Protein AF-A0A285T1N6-F1 (afdb_monomer_lite)

Organism: NCBI:txid1123011

Secondary structure (DSSP, 8-state):
--HHHHHHHHHHHHHHHHHHHHT-TTS-HHHHHHHHHHHHHHHHHHHHHHHHHHH---HHHHHHHHHHHHHHHHHHHHHHHHHHHHHHTT-

pLDDT: mean 96.04, std 4.29, range [63.5, 98.62]

Radius of gyration: 15.13 Å; chains: 1; bounding box: 35×24×42 Å

Sequence (91 aa):
MTKLEELHSKMVQVHDKAQSLFEMDNVPSMLKNEYRNKVSQYDNMFDSIETMKGLTSKEDTLENLINQQIEILNVRIKWELDWAKRVIERL

Foldseek 3Di:
DDLLVVLVVLLVVLVVLLVVLLPDPPQDPVLNVVVVVLVVVLVVQLVVLVVVCVVDPDPVSNVVSSVSSSVSSVVSSVVSVVSSVVRVVVD

Structure (mmCIF, N/CA/C/O backbone):
data_AF-A0A285T1N6-F1
#
_entry.id   AF-A0A285T1N6-F1
#
loop_
_atom_site.group_PDB
_atom_site.id
_atom_site.type_symbol
_atom_site.label_atom_id
_atom_site.label_alt_id
_atom_site.label_comp_id
_atom_site.label_asym_id
_atom_site.label_entity_id
_atom_site.label_seq_id
_atom_site.pdbx_PDB_ins_code
_atom_site.Cartn_x
_atom_site.Cartn_y
_atom_site.Cartn_z
_atom_site.occupancy
_atom_site.B_iso_or_equiv
_atom_site.auth_seq_id
_atom_site.auth_comp_id
_atom_site.auth_asym_id
_atom_site.auth_atom_id
_atom_site.pdbx_PDB_model_num
ATOM 1 N N . MET A 1 1 ? -13.528 14.874 5.375 1.00 63.50 1 MET A N 1
ATOM 2 C CA . MET A 1 1 ? -12.501 13.965 4.846 1.00 63.50 1 MET A CA 1
ATOM 3 C C . MET A 1 1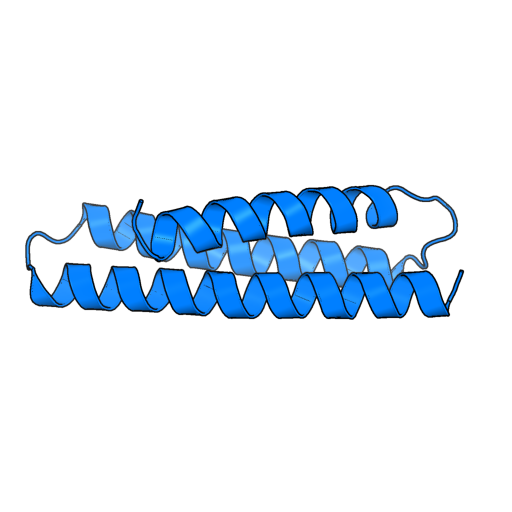 ? -11.552 13.656 5.989 1.00 63.50 1 MET A C 1
ATOM 5 O O . MET A 1 1 ? -11.066 14.589 6.618 1.00 63.50 1 MET A O 1
ATOM 9 N N . THR A 1 2 ? -11.424 12.389 6.366 1.00 91.38 2 THR A N 1
ATOM 10 C CA . THR A 1 2 ? -10.565 11.942 7.471 1.00 91.38 2 THR A CA 1
ATOM 11 C C . THR A 1 2 ? -9.134 11.721 6.977 1.00 91.38 2 THR A C 1
ATOM 13 O O . THR A 1 2 ? -8.910 11.474 5.794 1.00 91.38 2 THR A O 1
ATOM 16 N N . LYS A 1 3 ? -8.151 11.734 7.885 1.00 93.38 3 LYS A N 1
ATOM 17 C CA . LYS A 1 3 ? -6.749 11.415 7.553 1.00 93.38 3 LYS A CA 1
ATOM 18 C C . LYS A 1 3 ? -6.601 10.049 6.866 1.00 93.38 3 LYS A C 1
ATOM 20 O O . LYS A 1 3 ? -5.748 9.889 5.995 1.00 93.38 3 LYS A O 1
ATOM 25 N N . LEU A 1 4 ? -7.417 9.066 7.257 1.00 94.44 4 LEU A N 1
ATOM 26 C CA . LEU A 1 4 ? -7.419 7.736 6.649 1.00 94.44 4 LEU A CA 1
ATOM 27 C C . LEU A 1 4 ? -7.881 7.792 5.184 1.00 94.44 4 LEU A C 1
ATOM 29 O O . LEU A 1 4 ? -7.222 7.217 4.323 1.00 94.44 4 LEU A O 1
ATOM 33 N N . GLU A 1 5 ? -8.955 8.530 4.888 1.00 95.44 5 GLU A N 1
ATOM 34 C CA . GLU A 1 5 ? -9.464 8.718 3.519 1.00 95.44 5 GLU A CA 1
ATOM 35 C C . GLU A 1 5 ? -8.447 9.440 2.622 1.00 95.44 5 GLU A C 1
ATOM 37 O O . GLU A 1 5 ? -8.215 9.026 1.484 1.00 95.44 5 GLU A O 1
ATOM 42 N N . GLU A 1 6 ? -7.795 10.485 3.141 1.00 96.56 6 GLU A N 1
ATOM 43 C CA . GLU A 1 6 ? -6.748 11.221 2.419 1.00 96.56 6 GLU A CA 1
ATOM 44 C C . GLU A 1 6 ? -5.558 10.319 2.078 1.00 96.56 6 GLU A C 1
ATOM 46 O O . GLU A 1 6 ? -5.070 10.316 0.944 1.00 96.56 6 GLU A O 1
ATOM 51 N N . LEU A 1 7 ? -5.102 9.519 3.047 1.00 96.88 7 LEU A N 1
ATOM 52 C CA . LEU A 1 7 ? -4.009 8.574 2.837 1.00 96.88 7 LEU A CA 1
ATOM 53 C C . LEU A 1 7 ? -4.397 7.452 1.884 1.00 96.88 7 LEU A C 1
ATOM 55 O O . LEU A 1 7 ? -3.574 7.069 1.060 1.00 96.88 7 LEU A O 1
ATOM 59 N N . HIS A 1 8 ? -5.629 6.954 1.949 1.00 96.50 8 HIS A N 1
ATOM 60 C CA . HIS A 1 8 ? -6.098 5.927 1.029 1.00 96.50 8 HIS A CA 1
ATOM 61 C C . HIS A 1 8 ? -6.134 6.458 -0.409 1.00 96.50 8 HIS A C 1
ATOM 63 O O . HIS A 1 8 ? -5.581 5.834 -1.310 1.00 96.50 8 HIS A O 1
ATOM 69 N N . SER A 1 9 ? -6.688 7.657 -0.620 1.00 97.69 9 SER A N 1
ATOM 70 C CA . SER A 1 9 ? -6.676 8.324 -1.929 1.00 97.69 9 SER A CA 1
ATOM 71 C C . SER A 1 9 ? -5.253 8.528 -2.457 1.00 97.69 9 SER A C 1
ATOM 73 O O . SER A 1 9 ? -4.959 8.235 -3.617 1.00 97.69 9 SER A O 1
ATOM 75 N N . LYS A 1 10 ? -4.331 8.974 -1.596 1.00 97.88 10 LYS A N 1
ATOM 76 C CA . LYS A 1 10 ? -2.919 9.129 -1.960 1.00 97.88 10 LYS A CA 1
ATOM 77 C C . LYS A 1 10 ? -2.254 7.792 -2.291 1.00 97.88 10 LYS A C 1
ATOM 79 O O . LYS A 1 10 ? -1.468 7.735 -3.233 1.00 97.88 10 LYS A O 1
ATOM 84 N N . MET A 1 11 ? -2.543 6.741 -1.527 1.00 98.00 11 MET A N 1
ATOM 85 C CA . MET A 1 11 ? -2.023 5.396 -1.761 1.00 98.00 11 MET A CA 1
ATOM 86 C C . MET A 1 11 ? -2.457 4.880 -3.128 1.00 98.00 11 MET A C 1
ATOM 88 O O . MET A 1 11 ? -1.587 4.482 -3.891 1.00 98.00 11 MET A O 1
ATOM 92 N N . VAL A 1 12 ? -3.741 5.003 -3.479 1.00 98.19 12 VAL A N 1
ATOM 93 C CA . VAL A 1 12 ? -4.259 4.618 -4.804 1.00 98.19 12 VAL A CA 1
ATOM 94 C C . VAL A 1 12 ? -3.511 5.354 -5.919 1.00 98.19 12 VAL A C 1
ATOM 96 O O . VAL A 1 12 ? -2.964 4.726 -6.816 1.00 98.19 12 VAL A O 1
ATOM 99 N N . GLN A 1 13 ? -3.364 6.679 -5.814 1.00 98.38 13 GLN A N 1
ATOM 100 C CA . GLN A 1 13 ? -2.640 7.465 -6.824 1.00 98.38 13 GLN A CA 1
ATOM 101 C C . GLN A 1 13 ? -1.163 7.067 -6.978 1.00 98.38 13 GLN A C 1
ATOM 103 O O . GLN A 1 13 ? -0.597 7.175 -8.067 1.00 98.38 13 GLN A O 1
ATOM 108 N N . VAL A 1 14 ? -0.500 6.688 -5.884 1.00 98.31 14 VAL A N 1
ATOM 109 C CA . VAL A 1 14 ? 0.889 6.208 -5.917 1.00 98.31 14 VAL A CA 1
ATOM 110 C C . VAL A 1 14 ? 0.952 4.802 -6.503 1.00 98.31 14 VAL A C 1
ATOM 112 O O . VAL A 1 14 ? 1.836 4.533 -7.316 1.00 98.31 14 VAL A O 1
ATOM 115 N N . HIS A 1 15 ? -0.000 3.951 -6.133 1.00 98.44 15 HIS A N 1
ATOM 116 C CA . HIS A 1 15 ? -0.112 2.587 -6.615 1.00 98.44 15 HIS A CA 1
ATOM 117 C C . HIS A 1 15 ? -0.290 2.542 -8.129 1.00 98.44 15 HIS A C 1
ATOM 11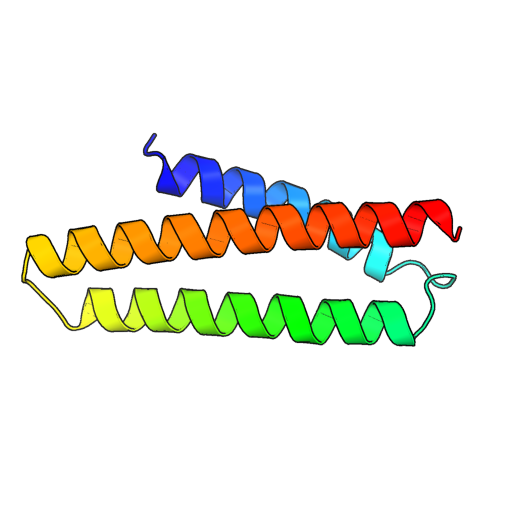9 O O . HIS A 1 15 ? 0.504 1.901 -8.807 1.00 98.44 15 HIS A O 1
ATOM 125 N N . ASP A 1 16 ? -1.220 3.322 -8.678 1.00 98.25 16 ASP A N 1
ATOM 126 C CA . ASP A 1 16 ? -1.469 3.376 -10.123 1.00 98.25 16 ASP A CA 1
ATOM 127 C C . ASP A 1 16 ? -0.212 3.783 -10.913 1.00 98.25 16 ASP A C 1
ATOM 129 O O 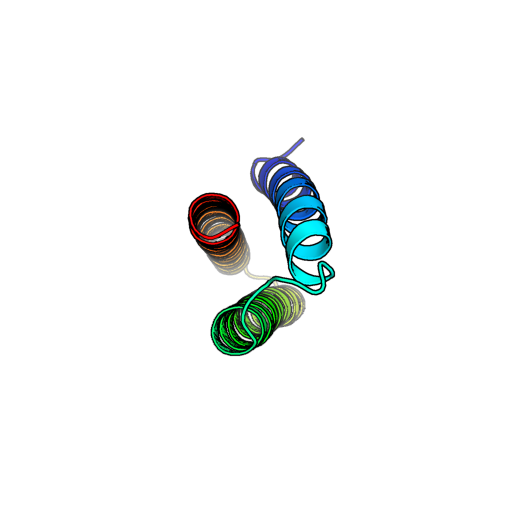. ASP A 1 16 ? 0.091 3.242 -11.982 1.00 98.25 16 ASP A O 1
ATOM 133 N N . LYS A 1 17 ? 0.578 4.716 -10.365 1.00 97.19 17 LYS A N 1
ATOM 134 C CA . LYS A 1 17 ? 1.854 5.139 -10.963 1.00 97.19 17 LYS A CA 1
ATOM 135 C C . LYS A 1 17 ? 2.906 4.037 -10.908 1.00 97.19 17 LYS A C 1
ATOM 137 O O . LYS A 1 17 ? 3.591 3.804 -11.902 1.00 97.19 17 LYS A O 1
ATOM 142 N N . ALA A 1 18 ? 3.059 3.378 -9.762 1.00 97.44 18 ALA A N 1
ATOM 143 C CA . ALA A 1 18 ? 4.018 2.290 -9.612 1.00 97.44 18 ALA A CA 1
ATOM 144 C C . ALA A 1 18 ? 3.624 1.075 -10.469 1.00 97.44 18 ALA A C 1
ATOM 146 O O . ALA A 1 18 ? 4.483 0.492 -11.126 1.00 97.44 18 ALA A O 1
ATOM 147 N N . GLN A 1 19 ? 2.331 0.764 -10.556 1.00 97.38 19 GLN A N 1
ATOM 148 C CA . GLN A 1 19 ? 1.778 -0.278 -11.416 1.00 97.38 19 GLN A CA 1
ATOM 149 C C . GLN A 1 19 ? 2.056 0.008 -12.900 1.00 97.38 19 GLN A C 1
ATOM 151 O O . GLN A 1 19 ? 2.515 -0.874 -13.622 1.00 97.38 19 GLN A O 1
ATOM 156 N N . SER A 1 20 ? 1.890 1.259 -13.340 1.00 96.94 20 SER A N 1
ATOM 157 C CA . SER A 1 20 ? 2.219 1.660 -14.717 1.00 96.94 20 SER A CA 1
ATOM 158 C C . SER A 1 20 ? 3.700 1.424 -15.053 1.00 96.94 20 SER A C 1
ATOM 160 O O . SER A 1 20 ? 4.025 0.972 -16.148 1.00 96.94 20 SER A O 1
ATOM 162 N N . LEU A 1 21 ? 4.615 1.685 -14.108 1.00 96.56 21 LEU A N 1
ATOM 163 C CA . LEU A 1 21 ? 6.039 1.363 -14.276 1.00 96.56 21 LEU A CA 1
ATOM 164 C C . LEU A 1 21 ? 6.273 -0.151 -14.270 1.00 96.56 21 LEU A C 1
ATOM 166 O O . LEU A 1 21 ? 7.036 -0.665 -15.081 1.00 96.56 21 LEU A O 1
ATOM 170 N N . PHE A 1 22 ? 5.615 -0.878 -13.370 1.00 96.50 22 PHE A N 1
ATOM 171 C CA . PHE A 1 22 ? 5.699 -2.332 -13.270 1.00 96.50 22 PHE A CA 1
ATOM 172 C C . PHE A 1 22 ? 5.324 -3.042 -14.583 1.00 96.50 22 PHE A C 1
ATOM 174 O O . PHE A 1 22 ? 5.918 -4.073 -14.924 1.00 96.50 22 PHE A O 1
ATOM 181 N N . GLU A 1 23 ? 4.379 -2.492 -15.339 1.00 95.94 23 GLU A N 1
ATOM 182 C CA . GLU A 1 23 ? 3.929 -3.037 -16.623 1.00 95.94 23 GLU A CA 1
ATOM 183 C C . GLU A 1 23 ? 4.928 -2.822 -17.767 1.00 95.94 23 GLU A C 1
ATOM 185 O O . GLU A 1 23 ? 4.876 -3.552 -18.751 1.00 95.94 23 GLU A O 1
ATOM 190 N N . MET A 1 24 ? 5.903 -1.919 -17.622 1.00 95.12 24 MET A N 1
ATOM 191 C CA . MET A 1 24 ? 6.919 -1.681 -18.651 1.00 95.12 24 MET A CA 1
ATOM 192 C C . MET A 1 24 ? 7.836 -2.901 -18.858 1.00 95.12 24 MET A C 1
ATOM 194 O O . MET A 1 24 ? 8.286 -3.545 -17.902 1.00 95.12 24 MET A O 1
ATOM 198 N N . ASP A 1 25 ? 8.162 -3.213 -20.114 1.00 89.69 25 ASP A N 1
ATOM 199 C CA . ASP A 1 25 ? 8.943 -4.406 -20.485 1.00 89.69 25 ASP A CA 1
ATOM 200 C C . ASP A 1 25 ? 10.406 -4.355 -20.033 1.00 89.69 25 ASP A C 1
ATOM 202 O O . ASP A 1 25 ? 11.004 -5.382 -19.714 1.00 89.69 25 ASP A O 1
ATOM 206 N N . ASN A 1 26 ? 10.988 -3.158 -19.971 1.00 92.88 26 ASN A N 1
ATOM 207 C CA . ASN A 1 26 ? 12.390 -2.950 -19.616 1.00 92.88 26 ASN A CA 1
ATOM 208 C C . ASN A 1 26 ? 12.655 -2.952 -18.101 1.00 92.88 26 ASN A C 1
ATOM 210 O O . ASN A 1 26 ? 13.809 -2.833 -17.690 1.00 92.88 26 ASN A O 1
ATOM 214 N N . VAL A 1 27 ? 11.632 -3.133 -17.258 1.00 94.81 27 VAL A N 1
ATOM 215 C CA . VAL A 1 27 ? 11.828 -3.249 -15.808 1.00 94.81 27 VAL A CA 1
ATOM 216 C C . VAL A 1 27 ? 12.361 -4.641 -15.450 1.00 94.81 27 VAL A C 1
ATOM 218 O O . VAL A 1 27 ? 11.695 -5.644 -15.729 1.00 94.81 27 VAL A O 1
ATOM 221 N N . PRO A 1 28 ? 13.521 -4.737 -14.768 1.00 94.75 28 PRO A N 1
ATOM 222 C CA . PRO A 1 28 ? 14.110 -6.010 -14.371 1.00 94.75 28 PRO A CA 1
ATOM 223 C C . PRO A 1 28 ? 13.151 -6.905 -13.578 1.00 94.75 28 PRO A C 1
ATOM 225 O O . PRO A 1 28 ? 12.486 -6.456 -12.640 1.00 94.75 28 PRO A O 1
ATOM 228 N N . SER A 1 29 ? 13.160 -8.206 -13.880 1.00 94.62 29 SER A N 1
ATOM 229 C CA . SER A 1 29 ? 12.310 -9.209 -13.217 1.00 94.62 29 SER A CA 1
ATOM 230 C C . SER A 1 29 ? 12.463 -9.217 -11.693 1.00 94.62 29 SER A C 1
ATOM 232 O O . SER A 1 29 ? 11.478 -9.370 -10.974 1.00 94.62 29 SER A O 1
ATOM 234 N N . MET A 1 30 ? 13.677 -8.981 -11.187 1.00 95.56 30 MET A N 1
ATOM 235 C CA . MET A 1 30 ? 13.941 -8.841 -9.754 1.00 95.56 30 MET A CA 1
ATOM 236 C C . MET A 1 30 ? 13.117 -7.706 -9.124 1.00 95.56 30 MET A C 1
ATOM 238 O O . MET A 1 30 ? 12.513 -7.915 -8.075 1.00 95.56 30 MET A O 1
ATOM 242 N N . LEU A 1 31 ? 13.040 -6.537 -9.772 1.00 96.19 31 LEU A N 1
ATOM 243 C CA . LEU A 1 31 ? 12.266 -5.396 -9.271 1.00 96.19 31 LEU A CA 1
ATOM 244 C C . LEU A 1 31 ? 10.760 -5.644 -9.389 1.00 96.19 31 LEU A C 1
ATOM 246 O O . LEU A 1 31 ? 10.023 -5.291 -8.471 1.00 96.19 31 LEU A O 1
ATOM 250 N N . LYS A 1 32 ? 10.306 -6.310 -10.460 1.00 97.06 32 LYS A N 1
ATOM 251 C CA . LYS A 1 32 ? 8.904 -6.745 -10.604 1.00 97.06 32 LYS A CA 1
ATOM 252 C C . LYS A 1 32 ? 8.485 -7.713 -9.493 1.00 97.06 32 LYS A C 1
ATOM 254 O O . LYS A 1 32 ? 7.401 -7.581 -8.928 1.00 97.06 32 LYS A O 1
ATOM 259 N N . ASN A 1 33 ? 9.345 -8.670 -9.151 1.00 97.69 33 ASN A N 1
ATOM 260 C CA . ASN A 1 33 ? 9.086 -9.617 -8.066 1.00 97.69 33 ASN A CA 1
ATOM 261 C C . ASN A 1 33 ? 9.065 -8.919 -6.702 1.00 97.69 33 ASN A C 1
ATOM 263 O O . ASN A 1 33 ? 8.183 -9.192 -5.892 1.00 97.69 33 ASN A O 1
ATOM 267 N N . GLU A 1 34 ? 10.001 -7.995 -6.462 1.00 97.25 34 GLU A N 1
ATOM 268 C CA . GLU A 1 34 ? 10.019 -7.172 -5.249 1.00 97.25 34 GLU A CA 1
ATOM 269 C C . GLU A 1 34 ? 8.699 -6.401 -5.083 1.00 97.25 34 GLU A C 1
ATOM 271 O O . GLU A 1 34 ? 8.089 -6.461 -4.016 1.00 97.25 34 GLU A O 1
ATOM 276 N N . TYR A 1 35 ? 8.229 -5.756 -6.158 1.00 98.19 35 TYR A N 1
ATOM 277 C CA . TYR A 1 35 ? 6.961 -5.026 -6.202 1.00 98.19 35 TYR A CA 1
ATOM 278 C C . TYR A 1 35 ? 5.764 -5.899 -5.840 1.00 98.19 35 TYR A C 1
ATOM 280 O O . TYR A 1 35 ? 5.073 -5.613 -4.864 1.00 98.19 35 TYR A O 1
ATOM 288 N N . ARG A 1 36 ? 5.564 -7.007 -6.565 1.00 97.88 36 ARG A N 1
ATOM 289 C CA . ARG A 1 36 ? 4.443 -7.929 -6.321 1.00 97.88 36 ARG A CA 1
ATOM 290 C C . ARG A 1 36 ? 4.404 -8.416 -4.878 1.00 97.88 36 ARG A C 1
ATOM 292 O O . ARG A 1 36 ? 3.349 -8.397 -4.250 1.00 97.88 36 ARG A O 1
ATOM 299 N N . ASN A 1 37 ? 5.556 -8.823 -4.347 1.00 98.12 37 ASN A N 1
ATOM 300 C CA . ASN A 1 37 ? 5.646 -9.340 -2.986 1.00 98.12 37 ASN A CA 1
ATOM 301 C C . ASN A 1 37 ? 5.287 -8.270 -1.952 1.00 98.12 37 ASN A C 1
ATOM 303 O O . ASN A 1 37 ? 4.599 -8.564 -0.976 1.00 98.12 37 ASN A O 1
ATOM 307 N N . LYS A 1 38 ? 5.747 -7.030 -2.151 1.00 98.00 38 LYS A N 1
ATOM 308 C CA . LYS A 1 38 ? 5.503 -5.942 -1.203 1.00 98.00 38 LYS A CA 1
ATOM 309 C C . LYS A 1 38 ? 4.085 -5.404 -1.260 1.00 98.00 38 LYS A C 1
ATOM 311 O O . LYS A 1 38 ? 3.491 -5.241 -0.200 1.00 98.00 38 LYS A O 1
ATOM 316 N N . VAL A 1 39 ? 3.519 -5.217 -2.449 1.00 97.69 39 VAL A N 1
ATOM 317 C CA . VAL A 1 39 ? 2.104 -4.845 -2.607 1.00 97.69 39 VAL A CA 1
ATOM 318 C C . VAL A 1 39 ? 1.213 -5.890 -1.942 1.00 97.69 39 VAL A C 1
ATOM 320 O O . VAL A 1 39 ? 0.460 -5.549 -1.034 1.00 97.69 39 VAL A O 1
ATOM 323 N N . SER A 1 40 ? 1.415 -7.171 -2.268 1.00 98.06 40 SER A N 1
ATOM 324 C CA . SER A 1 40 ? 0.659 -8.264 -1.652 1.00 98.06 40 SER A CA 1
ATOM 325 C C . SER A 1 40 ? 0.806 -8.299 -0.125 1.00 98.06 40 SER A C 1
ATOM 327 O O . SER A 1 40 ? -0.167 -8.537 0.588 1.00 98.06 40 SER A O 1
ATOM 329 N N . GLN A 1 41 ? 2.002 -8.037 0.411 1.00 98.12 41 GLN A N 1
ATOM 330 C CA . GLN A 1 41 ? 2.205 -7.947 1.858 1.00 98.12 41 GLN A CA 1
ATOM 331 C C . GLN A 1 41 ? 1.358 -6.827 2.483 1.00 98.12 41 GLN A C 1
ATOM 333 O O . GLN A 1 41 ? 0.719 -7.057 3.509 1.00 98.12 41 GLN A O 1
ATOM 338 N N . TYR A 1 42 ? 1.352 -5.631 1.891 1.00 98.06 42 TYR A N 1
ATOM 339 C CA . TYR A 1 42 ? 0.598 -4.499 2.430 1.00 98.06 42 TYR A CA 1
ATOM 340 C C . TYR A 1 42 ? -0.915 -4.674 2.294 1.00 98.06 42 TYR A C 1
ATOM 342 O O . TYR A 1 42 ? -1.625 -4.313 3.230 1.00 98.06 42 TYR A O 1
ATOM 350 N N . ASP A 1 43 ? -1.392 -5.262 1.193 1.00 97.31 43 ASP A N 1
ATOM 351 C CA . ASP A 1 43 ? -2.808 -5.608 1.011 1.00 97.31 43 ASP A CA 1
ATOM 352 C C . ASP A 1 43 ? -3.272 -6.551 2.127 1.00 97.31 43 ASP A C 1
ATOM 354 O O . ASP A 1 43 ? -4.191 -6.230 2.876 1.00 97.31 43 ASP A O 1
ATOM 358 N N . ASN A 1 44 ? -2.538 -7.648 2.347 1.00 98.19 44 ASN A N 1
ATOM 359 C CA . ASN A 1 44 ? -2.857 -8.613 3.401 1.00 98.19 44 ASN A CA 1
ATOM 360 C C . ASN A 1 44 ? -2.864 -7.983 4.803 1.00 98.19 44 ASN A C 1
ATOM 362 O O . ASN A 1 44 ? -3.706 -8.320 5.639 1.00 98.19 44 ASN A O 1
ATOM 366 N N . MET A 1 45 ? -1.918 -7.080 5.086 1.00 97.75 45 MET A N 1
ATOM 367 C CA . MET A 1 45 ? -1.892 -6.353 6.357 1.00 97.75 45 MET A CA 1
ATOM 368 C C . MET A 1 45 ? -3.128 -5.465 6.510 1.00 97.75 45 MET A C 1
ATOM 370 O O . MET A 1 45 ? -3.754 -5.492 7.566 1.00 97.75 45 MET A O 1
ATOM 374 N N . PHE A 1 46 ? -3.494 -4.706 5.475 1.00 95.94 46 PHE A N 1
ATOM 375 C CA . PHE A 1 46 ? -4.651 -3.814 5.509 1.00 95.94 46 PHE A CA 1
ATOM 376 C C . PHE A 1 46 ? -5.967 -4.592 5.675 1.00 95.94 46 PHE A C 1
ATOM 378 O O . PHE A 1 46 ? -6.759 -4.264 6.560 1.00 95.94 46 PHE A O 1
ATOM 385 N N . ASP A 1 47 ? -6.148 -5.674 4.914 1.00 96.50 47 ASP A N 1
ATOM 386 C CA . ASP A 1 47 ? -7.322 -6.556 4.981 1.00 96.50 47 ASP A CA 1
ATOM 387 C C . ASP A 1 47 ? -7.470 -7.228 6.352 1.00 96.50 47 ASP A C 1
ATOM 389 O O . ASP A 1 47 ? -8.577 -7.377 6.882 1.00 96.50 47 ASP A O 1
ATOM 393 N N . SER A 1 48 ? -6.344 -7.594 6.973 1.00 97.69 48 SER A N 1
ATOM 394 C CA . SER A 1 48 ? -6.336 -8.137 8.334 1.00 97.69 48 SER A CA 1
ATOM 395 C C . SER A 1 48 ? -6.842 -7.110 9.350 1.00 97.69 48 SER A C 1
ATOM 397 O O . SER A 1 48 ? -7.611 -7.464 10.246 1.00 97.69 48 SER A O 1
ATOM 399 N N . ILE A 1 49 ? -6.458 -5.833 9.208 1.00 97.00 49 ILE A N 1
ATOM 400 C CA . ILE A 1 49 ? -6.966 -4.765 10.079 1.00 97.00 49 ILE A CA 1
ATOM 401 C C . ILE A 1 49 ? -8.466 -4.535 9.862 1.00 97.00 49 ILE A C 1
ATOM 403 O O . ILE A 1 49 ? -9.205 -4.428 10.842 1.00 97.00 49 ILE A O 1
ATOM 407 N N . GLU A 1 50 ? -8.937 -4.503 8.613 1.00 95.44 50 GLU A N 1
ATOM 408 C CA . GLU A 1 50 ? -10.372 -4.359 8.322 1.00 95.44 50 GLU A CA 1
ATOM 409 C C . GLU A 1 50 ? -11.192 -5.513 8.906 1.00 95.44 50 GLU A C 1
ATOM 411 O O . GLU A 1 50 ? -12.228 -5.292 9.538 1.00 95.44 50 GLU A O 1
ATOM 416 N N . THR A 1 51 ? -10.680 -6.740 8.804 1.00 97.00 51 THR A N 1
ATOM 417 C CA . THR A 1 51 ? -11.303 -7.908 9.437 1.00 97.00 51 THR A CA 1
ATOM 418 C C . THR A 1 51 ? -11.407 -7.721 10.952 1.00 97.00 51 THR A C 1
ATOM 420 O O . THR A 1 51 ? -12.477 -7.917 11.525 1.00 97.00 51 THR A O 1
ATOM 423 N N . MET A 1 52 ? -10.332 -7.288 11.620 1.00 96.25 52 MET A N 1
ATOM 424 C CA . MET A 1 52 ? -10.344 -7.064 13.071 1.00 96.25 52 MET A CA 1
ATOM 425 C C . MET A 1 52 ? -11.297 -5.944 13.500 1.00 96.25 52 MET A C 1
ATOM 427 O O . MET A 1 52 ? -11.942 -6.074 14.541 1.00 96.25 52 MET A O 1
ATOM 431 N N . LYS A 1 53 ? -11.440 -4.878 12.702 1.00 95.75 53 LYS A N 1
ATOM 432 C CA . LYS A 1 53 ? -12.419 -3.808 12.958 1.00 95.75 53 LYS A CA 1
ATOM 433 C C . LYS A 1 53 ? -13.848 -4.343 12.959 1.00 95.75 53 LYS A C 1
ATOM 435 O O . LYS A 1 53 ? -14.631 -3.960 13.820 1.00 95.75 53 LYS A O 1
ATOM 440 N N . GLY A 1 54 ? -14.168 -5.269 12.054 1.00 94.38 54 GLY A N 1
ATOM 441 C CA . GLY A 1 54 ? -15.479 -5.926 12.005 1.00 94.38 54 GLY A CA 1
ATOM 442 C C . GLY A 1 54 ? -15.776 -6.851 13.194 1.00 94.38 54 GLY A C 1
ATOM 443 O O . GLY A 1 54 ? -16.935 -7.178 13.436 1.00 94.38 54 GLY A O 1
ATOM 444 N N . LEU A 1 55 ? -14.750 -7.266 13.947 1.00 95.81 55 LEU A N 1
ATOM 445 C CA . LEU A 1 55 ? -14.868 -8.210 15.067 1.00 95.81 55 LEU A CA 1
ATOM 446 C C . LEU A 1 55 ? -14.932 -7.538 16.446 1.00 95.81 55 LEU A C 1
ATOM 448 O O . LEU A 1 55 ? -15.145 -8.224 17.447 1.00 95.81 55 LEU A O 1
ATOM 452 N N . THR A 1 56 ? -14.735 -6.222 16.532 1.00 93.31 56 THR A N 1
ATOM 453 C CA . THR A 1 56 ? -14.710 -5.488 17.802 1.00 93.31 56 THR A CA 1
ATOM 454 C C . THR A 1 56 ? -15.727 -4.353 17.818 1.00 93.31 56 THR A C 1
ATOM 456 O O . THR A 1 56 ? -15.973 -3.700 16.812 1.00 93.31 56 THR A O 1
ATOM 459 N N . SER A 1 57 ? -16.300 -4.086 18.990 1.00 93.69 57 SER A N 1
ATOM 460 C CA . SER A 1 57 ? -17.176 -2.934 19.246 1.00 93.69 57 SER A CA 1
ATOM 461 C C . SER A 1 57 ? -16.580 -1.957 20.265 1.00 93.69 57 SER A C 1
ATOM 463 O O . SER A 1 57 ? -17.260 -1.034 20.707 1.00 93.69 57 SER A O 1
ATOM 465 N N . LYS A 1 58 ? -15.335 -2.189 20.704 1.00 96.56 58 LYS A N 1
ATOM 466 C CA . LYS A 1 58 ? -14.646 -1.336 21.679 1.00 96.56 58 LYS A CA 1
ATOM 467 C C . LYS A 1 58 ? -14.020 -0.145 20.965 1.00 96.56 58 LYS A C 1
ATOM 469 O O . LYS A 1 58 ? -13.144 -0.339 20.124 1.00 96.56 58 LYS A O 1
ATOM 474 N N . GLU A 1 59 ? -14.423 1.059 21.350 1.00 94.88 59 GLU A N 1
ATOM 475 C CA . GLU A 1 59 ? -13.987 2.313 20.725 1.00 94.88 59 GLU A CA 1
ATOM 476 C C . GLU A 1 59 ? -12.459 2.477 20.735 1.00 94.88 59 GLU A C 1
ATOM 478 O O . GLU A 1 59 ? -11.864 2.599 19.668 1.00 94.88 59 GLU A O 1
ATOM 483 N N . ASP A 1 60 ? 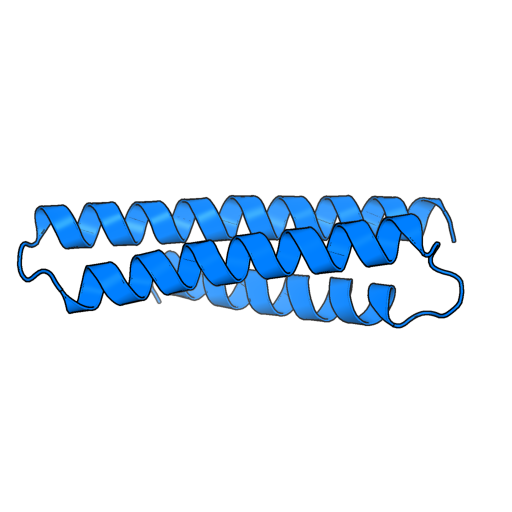-11.803 2.295 21.886 1.00 95.50 60 ASP A N 1
ATOM 484 C CA . ASP A 1 60 ? -10.334 2.356 21.991 1.00 95.50 60 ASP A CA 1
ATOM 485 C C . ASP A 1 60 ? -9.628 1.338 21.079 1.00 95.50 60 ASP A C 1
ATOM 487 O O . ASP A 1 60 ? -8.529 1.563 20.572 1.00 95.50 60 ASP A O 1
ATOM 491 N N . THR A 1 61 ? -10.237 0.166 20.871 1.00 95.81 61 THR A N 1
ATOM 492 C CA . THR A 1 61 ? -9.671 -0.848 19.969 1.00 95.81 61 THR A CA 1
ATOM 493 C C . THR A 1 61 ? -9.838 -0.423 18.514 1.00 95.81 61 THR A C 1
ATOM 495 O O . THR A 1 61 ? -8.905 -0.579 17.733 1.00 95.81 61 THR A O 1
ATOM 498 N N . LEU A 1 62 ? -10.989 0.147 18.151 1.00 96.50 62 LEU A N 1
ATOM 499 C CA . LEU A 1 62 ? -11.232 0.679 16.810 1.00 96.50 62 LEU A CA 1
ATOM 500 C C . LEU A 1 62 ? -10.281 1.833 16.478 1.00 96.50 62 LEU A C 1
ATOM 502 O O . LEU A 1 62 ? -9.715 1.843 15.388 1.00 96.50 62 LEU A O 1
ATOM 506 N N . GLU A 1 63 ? -10.049 2.757 17.411 1.00 96.12 63 GLU A N 1
ATOM 507 C CA . GLU A 1 63 ? -9.107 3.865 17.215 1.00 96.12 63 GLU A CA 1
ATOM 508 C C . GLU A 1 63 ? -7.677 3.354 16.984 1.00 96.12 63 GLU A C 1
ATOM 510 O O . GLU A 1 63 ? -7.004 3.769 16.036 1.00 96.12 63 GLU A O 1
ATOM 515 N N . ASN A 1 64 ? -7.232 2.380 17.783 1.00 97.31 64 ASN A N 1
ATOM 516 C CA . ASN A 1 64 ? -5.929 1.742 17.594 1.00 97.31 64 ASN A CA 1
ATOM 517 C C . ASN A 1 64 ? -5.809 1.048 16.231 1.00 97.31 64 ASN A C 1
ATOM 519 O O . ASN A 1 64 ? -4.783 1.178 15.563 1.00 97.31 64 ASN A O 1
ATOM 523 N N . LEU A 1 65 ? -6.854 0.345 15.788 1.00 97.75 65 LEU A N 1
ATOM 524 C CA . LEU A 1 65 ? -6.878 -0.295 14.472 1.00 97.75 65 LEU A CA 1
ATOM 525 C C . LEU A 1 65 ? -6.823 0.749 13.347 1.00 97.75 65 LEU A C 1
ATOM 527 O O . LEU A 1 65 ? -6.045 0.587 12.412 1.00 97.75 65 LEU A O 1
ATOM 531 N N . ILE A 1 66 ? -7.559 1.859 13.453 1.00 96.75 66 ILE A N 1
ATOM 532 C CA . ILE A 1 66 ? -7.493 2.969 12.486 1.00 96.75 66 ILE A CA 1
ATOM 533 C C . ILE A 1 66 ? -6.073 3.552 12.411 1.00 96.75 66 ILE A C 1
ATOM 535 O O . ILE A 1 66 ? -5.560 3.786 11.314 1.00 96.75 66 ILE A O 1
ATOM 539 N N . ASN A 1 67 ? -5.405 3.739 13.553 1.00 97.12 67 ASN A N 1
ATOM 540 C CA . ASN A 1 67 ? -4.017 4.203 13.588 1.00 97.12 67 ASN A CA 1
ATOM 541 C C . ASN A 1 67 ? -3.065 3.219 12.889 1.00 97.12 67 ASN A C 1
ATOM 543 O O . ASN A 1 67 ? -2.217 3.645 12.104 1.00 97.12 67 ASN A O 1
ATOM 547 N N . GLN A 1 68 ? -3.262 1.911 13.069 1.00 97.75 68 GLN A N 1
ATOM 548 C CA . GLN A 1 68 ? -2.497 0.892 12.344 1.00 97.75 68 GLN A CA 1
ATOM 549 C C . GLN A 1 68 ? -2.735 0.954 10.827 1.00 97.75 68 GLN A C 1
ATOM 551 O O . GLN A 1 68 ? -1.781 0.850 10.057 1.00 97.75 68 GLN A O 1
ATOM 556 N N . GLN A 1 69 ? -3.969 1.196 10.364 1.00 97.44 69 GLN A N 1
ATOM 557 C CA . GLN A 1 69 ? -4.235 1.392 8.929 1.00 97.44 69 GLN A CA 1
ATOM 558 C C . GLN A 1 69 ? -3.490 2.607 8.376 1.00 97.44 69 GLN A C 1
ATOM 560 O O . GLN A 1 69 ? -2.884 2.540 7.307 1.00 97.44 69 GLN A O 1
ATOM 565 N N . ILE A 1 70 ? -3.502 3.714 9.120 1.00 97.81 70 ILE A N 1
ATOM 566 C CA . ILE A 1 70 ? -2.768 4.932 8.768 1.00 97.81 70 ILE A CA 1
ATOM 567 C C . ILE A 1 70 ? -1.267 4.639 8.639 1.00 97.81 70 ILE A C 1
ATOM 569 O O . ILE A 1 70 ? -0.631 5.099 7.688 1.00 97.81 70 ILE A O 1
ATOM 573 N N . GLU A 1 71 ? -0.683 3.878 9.564 1.00 97.88 71 GLU A N 1
ATOM 574 C CA . GLU A 1 71 ? 0.728 3.484 9.507 1.00 97.88 71 GLU A CA 1
ATOM 575 C C . GLU A 1 71 ? 1.031 2.603 8.291 1.00 97.88 71 GLU A C 1
ATOM 577 O O . GLU A 1 71 ? 1.965 2.903 7.542 1.00 97.88 71 GLU A O 1
ATOM 582 N N . ILE A 1 72 ? 0.209 1.581 8.035 1.00 98.19 72 ILE A N 1
ATOM 583 C CA . ILE A 1 72 ? 0.340 0.695 6.869 1.00 98.19 72 ILE A CA 1
ATOM 584 C C . ILE A 1 72 ? 0.324 1.506 5.571 1.00 98.19 72 ILE A C 1
ATOM 586 O O . ILE A 1 72 ? 1.213 1.341 4.732 1.00 98.19 72 ILE A O 1
ATOM 590 N N . LEU A 1 73 ? -0.634 2.426 5.418 1.00 98.31 73 LEU A N 1
ATOM 591 C CA . LEU A 1 73 ? -0.737 3.270 4.227 1.00 98.31 73 LEU A CA 1
ATOM 592 C C . LEU A 1 73 ? 0.490 4.168 4.054 1.00 98.31 73 LEU A C 1
ATOM 594 O O . LEU A 1 73 ? 1.020 4.268 2.949 1.00 98.31 73 LEU A O 1
ATOM 598 N N . ASN A 1 74 ? 0.986 4.792 5.127 1.00 98.25 74 ASN A N 1
ATOM 599 C CA . ASN A 1 74 ? 2.190 5.624 5.056 1.00 98.25 74 ASN A CA 1
ATOM 600 C C . ASN A 1 74 ? 3.419 4.820 4.623 1.00 98.25 74 ASN A C 1
ATOM 602 O O . ASN A 1 74 ? 4.195 5.277 3.779 1.00 98.25 74 ASN A O 1
ATOM 606 N N . VAL A 1 75 ? 3.590 3.621 5.184 1.00 98.25 75 VAL A N 1
ATOM 607 C CA . VAL A 1 75 ? 4.702 2.733 4.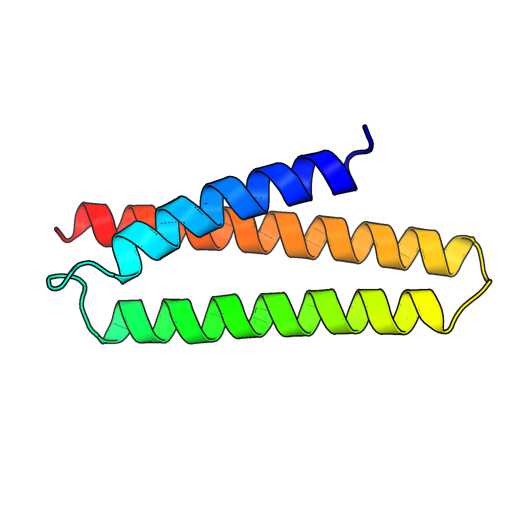839 1.00 98.25 75 VAL A CA 1
ATOM 608 C C . VAL A 1 75 ? 4.594 2.277 3.384 1.00 98.25 75 VAL A C 1
ATOM 610 O O . VAL A 1 75 ? 5.583 2.375 2.658 1.00 98.25 75 VAL A O 1
ATOM 613 N N . ARG A 1 76 ? 3.406 1.852 2.932 1.00 98.38 76 ARG A N 1
ATOM 614 C CA . ARG A 1 76 ? 3.163 1.445 1.540 1.00 98.38 76 ARG A CA 1
ATOM 615 C C . ARG A 1 76 ? 3.445 2.579 0.560 1.00 98.38 76 ARG A C 1
ATOM 617 O O . ARG A 1 76 ? 4.214 2.387 -0.375 1.00 98.38 76 ARG A O 1
ATOM 624 N N . ILE A 1 77 ? 2.889 3.770 0.804 1.00 98.62 77 ILE A N 1
ATOM 625 C CA . ILE A 1 77 ? 3.104 4.961 -0.033 1.00 98.62 77 ILE A CA 1
ATOM 626 C C . ILE A 1 77 ? 4.595 5.251 -0.185 1.00 98.62 77 ILE A C 1
ATOM 628 O O . ILE A 1 77 ? 5.078 5.447 -1.299 1.00 98.62 77 ILE A O 1
ATOM 632 N N . LYS A 1 78 ? 5.328 5.290 0.933 1.00 98.50 78 LYS A N 1
ATOM 633 C CA . LYS A 1 78 ? 6.768 5.550 0.910 1.00 98.50 78 LYS A CA 1
ATOM 634 C C . LYS A 1 78 ? 7.495 4.484 0.095 1.00 98.50 78 LYS A C 1
ATOM 636 O O . LYS A 1 78 ? 8.317 4.819 -0.751 1.00 98.50 78 LYS A O 1
ATOM 641 N N . TRP A 1 79 ? 7.165 3.219 0.331 1.00 98.62 79 TRP A N 1
ATOM 642 C CA . TRP A 1 79 ? 7.820 2.106 -0.334 1.00 98.62 79 TRP A CA 1
ATOM 643 C C . TRP A 1 79 ? 7.580 2.105 -1.851 1.00 98.62 79 TRP A C 1
ATOM 645 O O . TRP A 1 79 ? 8.538 1.969 -2.609 1.00 98.62 79 TRP A O 1
ATOM 655 N N . GLU A 1 80 ? 6.339 2.306 -2.308 1.00 98.62 80 GLU A N 1
ATOM 656 C CA . GLU A 1 80 ? 6.014 2.339 -3.741 1.00 98.62 80 GLU A CA 1
ATOM 657 C C . GLU A 1 80 ? 6.648 3.550 -4.448 1.00 98.62 80 GLU A C 1
ATOM 659 O O . GLU A 1 80 ? 7.141 3.407 -5.567 1.00 98.62 80 GLU A O 1
ATOM 664 N N . LEU A 1 81 ? 6.742 4.712 -3.785 1.00 98.38 81 LEU A N 1
ATOM 665 C CA . LEU A 1 81 ? 7.493 5.867 -4.301 1.00 98.38 81 LEU A CA 1
ATOM 666 C C . LEU A 1 81 ? 8.996 5.575 -4.427 1.00 98.38 81 LEU A C 1
ATOM 668 O O . LEU A 1 81 ? 9.598 5.882 -5.458 1.00 98.38 81 LEU A O 1
ATOM 672 N N . ASP A 1 82 ? 9.602 4.969 -3.403 1.00 98.19 82 ASP A N 1
ATOM 673 C CA . ASP A 1 82 ? 11.023 4.605 -3.410 1.00 98.19 82 ASP A CA 1
ATOM 674 C C . ASP A 1 82 ? 11.320 3.531 -4.471 1.00 98.19 82 ASP A C 1
ATOM 676 O O . ASP A 1 82 ? 12.353 3.569 -5.143 1.00 98.19 82 ASP A O 1
ATOM 680 N N . TRP A 1 83 ? 10.413 2.569 -4.658 1.00 98.12 83 TRP A N 1
ATOM 681 C CA . TRP A 1 83 ? 10.512 1.572 -5.721 1.00 98.12 83 TRP A CA 1
ATOM 682 C C . TRP A 1 83 ? 10.395 2.212 -7.108 1.00 98.12 83 TRP A C 1
ATOM 684 O O . TRP A 1 83 ? 11.264 1.982 -7.948 1.00 98.12 83 TRP A O 1
ATOM 694 N N . ALA A 1 84 ? 9.398 3.075 -7.328 1.00 97.62 84 ALA A N 1
ATOM 695 C CA . ALA A 1 84 ? 9.211 3.788 -8.590 1.00 97.62 84 ALA A CA 1
ATOM 696 C C . ALA A 1 84 ? 10.446 4.622 -8.957 1.00 97.62 84 ALA A C 1
ATOM 698 O O . ALA A 1 84 ? 10.920 4.574 -10.091 1.00 97.62 84 ALA A O 1
ATOM 699 N N . LYS A 1 85 ? 11.029 5.324 -7.977 1.00 97.12 85 LYS A N 1
ATOM 700 C CA . LYS A 1 85 ? 12.280 6.067 -8.155 1.00 97.12 85 LYS A CA 1
ATOM 701 C C . LYS A 1 85 ? 13.432 5.154 -8.590 1.00 97.12 85 LYS A C 1
ATOM 703 O O . LYS A 1 85 ? 14.099 5.460 -9.573 1.00 97.12 85 LYS A O 1
ATOM 708 N N . ARG A 1 86 ? 13.634 4.016 -7.910 1.00 95.94 86 ARG A N 1
ATOM 709 C CA . ARG A 1 86 ? 14.682 3.035 -8.262 1.00 95.94 86 ARG A CA 1
ATOM 710 C C . ARG A 1 86 ? 14.498 2.436 -9.652 1.00 95.94 86 ARG A C 1
ATOM 712 O O . ARG A 1 86 ? 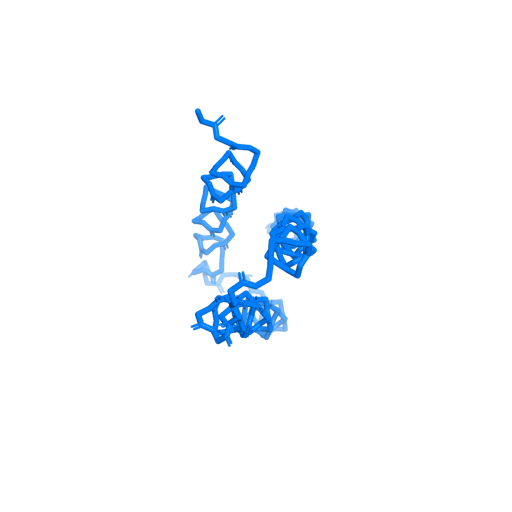15.489 2.080 -10.283 1.00 95.94 86 ARG A O 1
ATOM 719 N N . VAL A 1 87 ? 13.253 2.266 -10.094 1.00 95.75 87 VAL A N 1
ATOM 720 C CA . VAL A 1 87 ? 12.957 1.831 -11.459 1.00 95.75 87 VAL A CA 1
ATOM 721 C C . VAL A 1 87 ? 13.387 2.911 -12.438 1.00 95.75 87 VAL A C 1
ATOM 723 O O . VAL A 1 87 ? 14.223 2.623 -13.280 1.00 95.75 87 VAL A O 1
ATOM 726 N N . ILE A 1 88 ? 12.907 4.147 -12.275 1.00 93.88 88 ILE A N 1
ATOM 727 C CA . ILE A 1 88 ? 13.217 5.271 -13.174 1.00 93.88 88 ILE A CA 1
ATOM 728 C C . ILE A 1 88 ? 14.727 5.520 -13.289 1.00 93.88 88 ILE A C 1
ATOM 730 O O . ILE A 1 88 ? 15.213 5.757 -14.383 1.00 93.88 88 ILE A O 1
ATOM 734 N N . GLU A 1 89 ? 15.483 5.420 -12.193 1.00 93.31 89 GLU A N 1
ATOM 735 C CA . GLU A 1 89 ? 16.950 5.579 -12.197 1.00 93.31 89 GLU A CA 1
ATOM 736 C C . GLU A 1 89 ? 17.702 4.489 -12.985 1.00 93.31 89 GLU A C 1
ATOM 738 O O . GLU A 1 89 ? 18.899 4.627 -13.236 1.00 93.31 89 GLU A O 1
ATOM 743 N N . ARG A 1 90 ? 17.031 3.384 -13.329 1.00 86.25 90 ARG A N 1
ATOM 744 C CA . ARG A 1 90 ? 17.595 2.240 -14.060 1.00 86.25 90 ARG A CA 1
ATOM 745 C C . ARG A 1 90 ? 17.069 2.106 -15.491 1.00 86.25 90 ARG A C 1
ATOM 747 O O . ARG A 1 90 ? 17.542 1.207 -16.188 1.00 86.25 90 ARG A O 1
ATOM 754 N N . LEU A 1 91 ? 16.087 2.921 -15.882 1.00 81.25 91 LEU A N 1
ATOM 755 C CA . LEU A 1 91 ? 15.578 3.013 -17.255 1.00 81.25 91 LEU A CA 1
ATOM 756 C C . LEU A 1 91 ? 16.455 3.964 -18.072 1.00 81.25 91 LEU A C 1
ATOM 758 O O . LEU A 1 91 ? 16.657 3.650 -19.264 1.00 81.25 91 LEU A O 1
#